Protein AF-A0A932WLH9-F1 (afdb_monomer)

Nearest PDB structures (foldseek):
  4hv6-assembly1_A  TM=6.796E-01  e=1.176E-02  Bacillus subtilis subsp. subtilis str. 168
  4aih-assembly1_B  TM=7.681E-01  e=4.978E-02  Yersinia pseudotuberculosis YPIII
  2fxa-assembly3_A  TM=7.181E-01  e=4.339E-02  Bacillus subtilis
  2qww-assembly2_C  TM=6.742E-01  e=8.625E-02  Listeria monocytogenes serotype 4b str. F2365
  5y8t-assembly2_B  TM=6.545E-01  e=1.837E-01  Bacillus spizizenii str. W23

pLDDT: mean 81.09, std 12.91, range [40.91, 92.44]

Secondary structure (DSSP, 8-state):
---------HHHHHHHHHHHHH-TTS---HHHHHHHHHTTSEEE-TTS-EEE-HHHHHHHHHHHHT-

Mean predicted aligned error: 6.1 Å

Structure (mmCIF, N/CA/C/O backbone):
data_AF-A0A932WLH9-F1
#
_entry.id   AF-A0A932WLH9-F1
#
loop_
_atom_site.group_PDB
_atom_site.id
_atom_site.type_symbol
_atom_site.label_atom_id
_atom_site.label_alt_id
_atom_site.label_comp_id
_atom_site.label_asym_id
_atom_site.label_entity_id
_atom_site.label_seq_id
_atom_site.pdbx_PDB_ins_code
_atom_site.Cartn_x
_atom_site.Cartn_y
_atom_site.Cartn_z
_atom_site.occupancy
_atom_site.B_iso_or_equiv
_atom_site.auth_seq_id
_atom_site.auth_comp_id
_atom_site.auth_asym_id
_atom_site.auth_atom_id
_atom_site.pdbx_PDB_model_num
ATOM 1 N N . MET A 1 1 ? -16.341 -17.810 3.370 1.00 40.91 1 MET A N 1
ATOM 2 C CA . MET A 1 1 ? -14.934 -17.383 3.518 1.00 40.91 1 MET A CA 1
ATOM 3 C C . MET A 1 1 ? -14.939 -16.322 4.595 1.00 40.91 1 MET A C 1
ATOM 5 O O . MET A 1 1 ? -15.760 -15.427 4.450 1.00 40.91 1 MET A O 1
ATOM 9 N N . PRO A 1 2 ? -14.185 -16.439 5.699 1.00 43.78 2 PRO A N 1
ATOM 10 C CA . PRO A 1 2 ? -14.183 -15.368 6.681 1.00 43.78 2 PRO A CA 1
ATOM 11 C C . PRO A 1 2 ? -13.613 -14.129 5.991 1.00 43.78 2 PRO A C 1
ATOM 13 O O . PRO A 1 2 ? -12.540 -14.202 5.391 1.00 43.78 2 PRO A O 1
ATOM 16 N N . ASP A 1 3 ? -14.360 -13.030 6.026 1.00 44.66 3 ASP A N 1
ATOM 17 C CA . ASP A 1 3 ? -13.891 -11.696 5.676 1.00 44.66 3 ASP A CA 1
ATOM 18 C C . ASP A 1 3 ? -12.739 -11.345 6.619 1.00 44.66 3 ASP A C 1
ATOM 20 O O . ASP A 1 3 ? -12.918 -10.746 7.678 1.00 44.66 3 ASP A O 1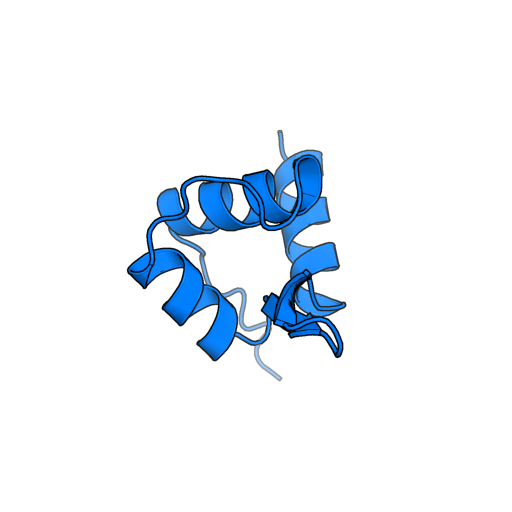
ATOM 24 N N . GLY A 1 4 ? -11.545 -11.823 6.268 1.00 42.53 4 GLY A N 1
ATOM 25 C CA . GLY A 1 4 ? -10.295 -11.581 6.964 1.00 42.53 4 GLY A CA 1
ATOM 26 C C . GLY A 1 4 ? -9.907 -10.125 6.788 1.00 42.53 4 GLY A C 1
ATOM 27 O O . GLY A 1 4 ? -8.988 -9.802 6.040 1.00 42.53 4 GLY A O 1
ATOM 28 N N . HIS A 1 5 ? -10.633 -9.236 7.459 1.00 55.91 5 HIS A N 1
ATOM 29 C CA . HIS A 1 5 ? -10.190 -7.885 7.730 1.00 55.91 5 HIS A CA 1
ATOM 30 C C . HIS A 1 5 ? -8.956 -8.002 8.616 1.00 55.91 5 HIS A C 1
ATOM 32 O O . HIS A 1 5 ? -9.041 -8.012 9.841 1.00 55.91 5 HIS A O 1
ATOM 38 N N . VAL A 1 6 ? -7.797 -8.160 7.984 1.00 64.75 6 VAL A N 1
ATOM 39 C CA . VAL A 1 6 ? -6.525 -8.030 8.673 1.00 64.75 6 VAL A CA 1
ATOM 40 C C . VAL A 1 6 ? -6.479 -6.599 9.182 1.00 64.75 6 VAL A C 1
ATOM 42 O O . VAL A 1 6 ? -6.390 -5.655 8.398 1.00 64.75 6 VAL A O 1
ATOM 45 N N . ALA A 1 7 ? -6.637 -6.448 10.495 1.00 73.44 7 ALA A N 1
ATOM 46 C CA . ALA A 1 7 ? -6.480 -5.173 11.163 1.00 73.44 7 ALA A CA 1
ATOM 47 C C . ALA A 1 7 ? -5.019 -4.753 10.990 1.00 73.44 7 ALA A C 1
ATOM 49 O O . ALA A 1 7 ? -4.119 -5.326 11.605 1.00 73.44 7 ALA A O 1
ATOM 50 N N . LEU A 1 8 ? -4.792 -3.807 10.082 1.00 82.06 8 LEU A N 1
ATOM 51 C CA . LEU A 1 8 ? -3.480 -3.216 9.885 1.00 82.06 8 LEU A CA 1
ATOM 52 C C . LEU A 1 8 ? -3.130 -2.381 11.117 1.00 82.06 8 LEU A C 1
ATOM 54 O O . LEU A 1 8 ? -3.982 -1.684 11.671 1.00 82.06 8 LEU A O 1
ATOM 58 N N . THR A 1 9 ? -1.875 -2.452 11.547 1.00 85.88 9 THR A N 1
ATOM 59 C CA . THR A 1 9 ? -1.363 -1.547 12.580 1.00 85.88 9 THR A CA 1
ATOM 60 C C . THR A 1 9 ? -1.249 -0.126 12.030 1.00 85.88 9 THR A C 1
ATOM 62 O O . THR A 1 9 ? -1.217 0.077 10.816 1.00 85.88 9 THR A O 1
ATOM 65 N N . GLU A 1 10 ? -1.131 0.868 12.910 1.00 84.06 10 GLU A N 1
ATOM 66 C CA . GLU A 1 10 ? -0.954 2.270 12.509 1.00 84.06 10 GLU A CA 1
ATOM 67 C C . GLU A 1 10 ? 0.217 2.446 11.527 1.00 84.06 10 GLU A C 1
ATOM 69 O O . GLU A 1 10 ? 0.024 2.970 10.434 1.00 84.06 10 GLU A O 1
ATOM 74 N N . SER A 1 11 ? 1.383 1.862 11.822 1.00 84.19 11 SER A N 1
ATOM 75 C CA . SER A 1 11 ? 2.557 1.916 10.937 1.00 84.19 11 SER A CA 1
ATOM 76 C C . SER A 1 11 ? 2.341 1.229 9.580 1.00 84.19 11 SER A C 1
ATOM 78 O O . SER A 1 11 ? 2.934 1.622 8.579 1.00 84.19 11 SER A O 1
ATOM 80 N N . GLN A 1 12 ? 1.492 0.198 9.511 1.00 87.31 12 GLN A N 1
ATOM 81 C CA . GLN A 1 12 ? 1.132 -0.448 8.243 1.00 87.31 12 GLN A CA 1
ATOM 82 C C . GLN A 1 12 ? 0.155 0.412 7.440 1.00 87.31 12 GLN A C 1
ATOM 84 O O . GLN A 1 12 ? 0.287 0.506 6.221 1.00 87.31 12 GLN A O 1
ATOM 89 N N . CYS A 1 13 ? -0.797 1.062 8.109 1.00 87.00 13 CYS A N 1
ATOM 90 C CA . CYS A 1 13 ? -1.696 2.032 7.492 1.00 87.00 13 CYS A CA 1
ATOM 91 C C . CYS A 1 13 ? -0.924 3.233 6.939 1.00 87.00 13 CYS A C 1
ATOM 93 O O . CYS A 1 13 ? -1.201 3.658 5.818 1.00 87.00 13 CYS A O 1
ATOM 95 N N . GLU A 1 14 ? 0.059 3.746 7.680 1.00 86.62 14 GLU A N 1
ATOM 96 C CA . GLU A 1 14 ? 0.947 4.823 7.234 1.00 86.62 14 GLU A CA 1
ATOM 97 C C . GLU A 1 14 ? 1.775 4.393 6.026 1.00 86.62 14 GLU A C 1
ATOM 99 O O . GLU A 1 14 ? 1.722 5.060 4.996 1.00 86.62 14 GLU A O 1
ATOM 104 N N . ALA A 1 15 ? 2.440 3.235 6.088 1.00 87.44 15 ALA A N 1
ATOM 105 C CA . ALA A 1 15 ? 3.218 2.709 4.967 1.00 87.44 15 ALA A CA 1
ATOM 106 C C . ALA A 1 15 ? 2.360 2.504 3.704 1.00 87.44 15 ALA A C 1
ATOM 108 O O . ALA A 1 15 ? 2.778 2.861 2.600 1.00 87.44 15 ALA A O 1
ATOM 109 N N . LEU A 1 16 ? 1.137 1.982 3.857 1.00 88.06 16 LEU A N 1
ATOM 110 C CA . LEU A 1 16 ? 0.188 1.809 2.756 1.00 88.06 16 LEU A CA 1
ATOM 111 C C . LEU A 1 16 ? -0.273 3.161 2.187 1.00 88.06 16 LEU A C 1
ATOM 113 O O . LEU A 1 16 ? -0.360 3.320 0.968 1.00 88.06 16 LEU A O 1
ATOM 117 N N . CYS A 1 17 ? -0.545 4.141 3.055 1.00 86.75 17 CYS A N 1
ATOM 118 C CA . CYS A 1 17 ? -0.937 5.490 2.650 1.0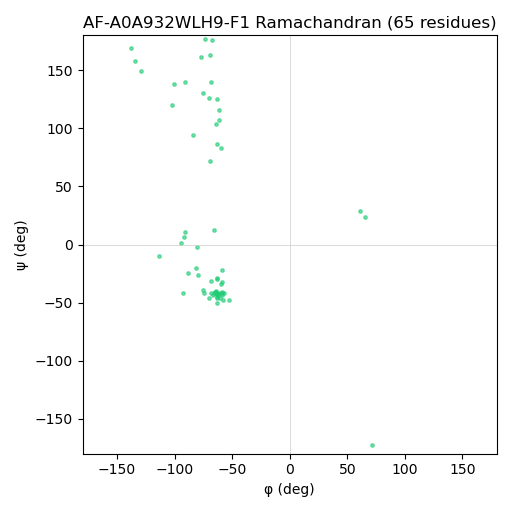0 86.75 17 CYS A CA 1
ATOM 119 C C . CYS A 1 17 ? 0.188 6.236 1.934 1.00 86.75 17 CYS A C 1
ATOM 121 O O . CYS A 1 17 ? -0.055 6.881 0.913 1.00 86.75 17 CYS A O 1
ATOM 123 N N . GLU A 1 18 ? 1.413 6.144 2.444 1.00 85.38 18 GLU A N 1
ATOM 124 C CA . GLU A 1 18 ? 2.585 6.752 1.829 1.00 85.38 18 GLU A CA 1
ATOM 125 C C . GLU A 1 18 ? 2.863 6.145 0.458 1.00 85.38 18 GLU A C 1
ATOM 127 O O . GLU A 1 18 ? 3.059 6.885 -0.506 1.00 85.38 18 GLU A O 1
ATOM 132 N N . LEU A 1 19 ? 2.798 4.816 0.337 1.00 86.31 19 LEU A N 1
ATOM 133 C CA . LEU A 1 19 ? 2.988 4.142 -0.942 1.00 86.31 19 LEU A CA 1
ATOM 134 C C . LEU A 1 19 ? 1.898 4.519 -1.953 1.00 86.31 19 LEU A C 1
ATOM 136 O O . LEU A 1 19 ? 2.204 4.757 -3.120 1.00 86.31 19 LEU A O 1
ATOM 140 N N . GLY A 1 20 ? 0.641 4.611 -1.508 1.00 83.06 20 GLY A N 1
ATOM 141 C CA . GLY A 1 20 ? -0.485 5.014 -2.352 1.00 83.06 20 GLY A CA 1
ATOM 142 C C . GLY A 1 20 ? -0.447 6.478 -2.798 1.00 83.06 20 GLY A C 1
ATOM 143 O O . GLY A 1 20 ? -0.907 6.785 -3.894 1.00 83.06 20 GLY A O 1
ATOM 144 N N . SER A 1 21 ? 0.119 7.369 -1.979 1.00 81.75 21 SER A N 1
ATOM 145 C CA . SER A 1 21 ? 0.157 8.817 -2.235 1.00 81.75 21 SER A CA 1
ATOM 146 C C . SER A 1 21 ? 1.429 9.278 -2.962 1.00 81.75 21 SER A C 1
ATOM 148 O O . SER A 1 21 ? 1.367 10.104 -3.870 1.00 81.75 21 SER A O 1
ATOM 150 N N . ARG A 1 22 ? 2.597 8.744 -2.582 1.00 75.06 22 ARG A N 1
ATOM 151 C CA . ARG A 1 22 ? 3.924 9.185 -3.056 1.00 75.06 22 ARG A CA 1
ATOM 152 C C . ARG A 1 22 ? 4.669 8.144 -3.897 1.00 75.06 22 ARG A C 1
ATOM 154 O O . ARG A 1 22 ? 5.690 8.476 -4.498 1.00 75.06 22 ARG A O 1
ATOM 161 N N . GLY A 1 23 ? 4.184 6.903 -3.959 1.00 72.31 23 GLY A N 1
ATOM 162 C CA . GLY A 1 23 ? 4.902 5.788 -4.583 1.00 72.31 23 GLY A CA 1
ATOM 163 C C . GLY A 1 23 ? 6.119 5.329 -3.770 1.00 72.31 23 GLY A C 1
ATOM 164 O O . GLY A 1 23 ? 6.342 5.785 -2.653 1.00 72.31 23 GLY A O 1
ATOM 165 N N . ALA A 1 24 ? 6.930 4.426 -4.333 1.00 67.75 24 ALA A N 1
ATOM 166 C CA . ALA A 1 24 ? 8.038 3.722 -3.660 1.00 67.75 24 ALA A CA 1
ATOM 167 C C . ALA A 1 24 ? 9.241 4.588 -3.204 1.00 67.75 24 ALA A C 1
ATOM 169 O O . ALA A 1 24 ? 10.293 4.041 -2.885 1.00 67.75 24 ALA A O 1
ATOM 170 N N . GLY A 1 25 ? 9.125 5.919 -3.202 1.00 65.31 25 GLY A N 1
ATOM 171 C CA . GLY A 1 25 ? 10.202 6.847 -2.830 1.00 65.31 25 GLY A CA 1
ATOM 172 C C . GLY A 1 25 ? 10.193 7.309 -1.367 1.00 65.31 25 GLY A C 1
ATOM 173 O O . GLY A 1 25 ? 11.013 8.148 -1.005 1.00 65.31 25 GLY A O 1
ATOM 174 N N . GLY A 1 26 ? 9.254 6.826 -0.547 1.00 67.12 26 GLY A N 1
ATOM 175 C CA . GLY A 1 26 ? 9.157 7.156 0.879 1.00 67.12 26 GLY A CA 1
ATOM 176 C C . GLY A 1 26 ? 10.175 6.411 1.746 1.00 67.12 26 GLY A C 1
ATOM 177 O O . GLY A 1 26 ? 10.732 5.388 1.345 1.00 67.12 26 GLY A O 1
ATOM 178 N N . ASN A 1 27 ? 10.418 6.921 2.956 1.00 70.31 27 ASN A N 1
ATOM 179 C CA . ASN A 1 27 ? 11.171 6.184 3.966 1.00 70.31 27 ASN A CA 1
ATOM 180 C C . ASN A 1 27 ? 10.207 5.245 4.694 1.00 70.31 27 ASN A C 1
ATOM 182 O O . ASN A 1 27 ? 9.524 5.656 5.626 1.00 70.31 27 ASN A O 1
ATOM 186 N N . PHE A 1 28 ? 10.126 4.002 4.233 1.00 74.88 28 PHE A N 1
ATOM 187 C CA . PHE A 1 28 ? 9.193 3.036 4.792 1.00 74.88 28 PHE A CA 1
ATOM 188 C C . PHE A 1 28 ? 9.824 2.228 5.918 1.00 74.88 28 PHE A C 1
ATOM 190 O O . PHE A 1 28 ? 10.951 1.740 5.797 1.00 74.88 28 PHE A O 1
A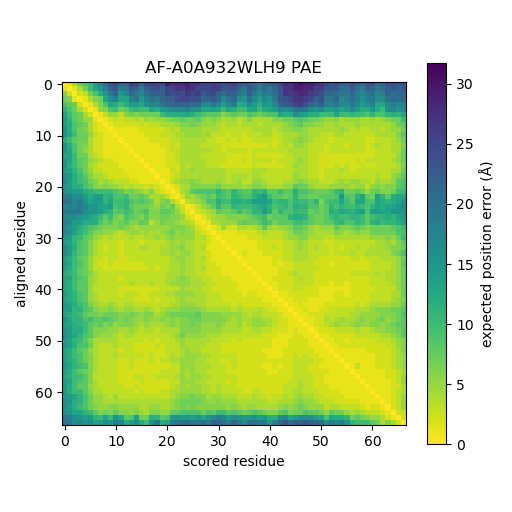TOM 197 N N . ASP A 1 29 ? 9.048 1.982 6.970 1.00 82.12 29 ASP A N 1
ATOM 198 C CA . ASP A 1 29 ? 9.390 0.940 7.928 1.00 82.12 29 ASP A CA 1
ATOM 199 C C . ASP A 1 29 ? 9.422 -0.423 7.206 1.00 82.12 29 ASP A C 1
ATOM 201 O O . ASP A 1 29 ? 8.412 -0.913 6.687 1.00 82.12 29 ASP A O 1
ATOM 205 N N . GLN A 1 30 ? 10.607 -1.038 7.148 1.00 81.81 30 GLN A N 1
ATOM 206 C CA . GLN A 1 30 ? 10.819 -2.296 6.425 1.00 81.81 30 GLN A CA 1
ATOM 207 C C . GLN A 1 30 ? 10.006 -3.460 7.006 1.00 81.81 30 GLN A C 1
ATOM 209 O O . GLN A 1 30 ? 9.623 -4.363 6.261 1.00 81.81 30 GLN A O 1
ATOM 214 N N . ARG A 1 31 ? 9.708 -3.454 8.313 1.00 85.19 31 ARG A N 1
ATOM 215 C CA . ARG A 1 31 ? 8.881 -4.495 8.943 1.00 85.19 31 ARG A CA 1
ATOM 216 C C . ARG A 1 31 ? 7.417 -4.316 8.569 1.00 85.19 31 ARG A C 1
ATOM 218 O O . ARG A 1 31 ? 6.751 -5.304 8.259 1.00 85.19 31 ARG A O 1
ATOM 225 N N . 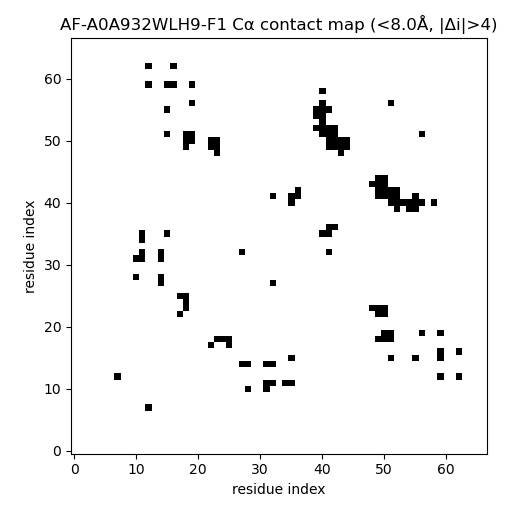ALA A 1 32 ? 6.928 -3.077 8.554 1.00 85.44 32 ALA A N 1
ATOM 226 C CA . ALA A 1 32 ? 5.578 -2.773 8.088 1.00 85.44 32 ALA A CA 1
ATOM 227 C C . ALA A 1 32 ? 5.405 -3.184 6.617 1.00 85.44 32 ALA A C 1
ATOM 229 O O . ALA A 1 32 ? 4.449 -3.888 6.289 1.00 85.44 32 ALA A O 1
ATOM 230 N N . MET A 1 33 ? 6.373 -2.850 5.758 1.00 86.44 33 MET A N 1
ATOM 231 C CA . MET A 1 33 ? 6.359 -3.242 4.345 1.00 86.44 33 MET A CA 1
ATOM 232 C C . MET A 1 33 ? 6.448 -4.750 4.130 1.00 86.44 33 MET A C 1
ATOM 234 O O . MET A 1 33 ? 5.695 -5.2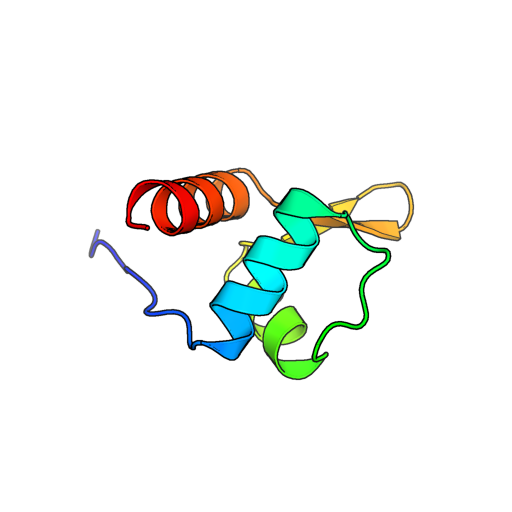90 3.322 1.00 86.44 33 MET A O 1
ATOM 238 N N . GLY A 1 34 ? 7.303 -5.445 4.884 1.00 88.50 34 GLY A N 1
ATOM 239 C CA . GLY A 1 34 ? 7.374 -6.905 4.845 1.00 88.50 34 GLY A CA 1
ATOM 240 C C . GLY A 1 34 ? 6.026 -7.546 5.171 1.00 88.50 34 GLY A C 1
ATOM 241 O O . GLY A 1 34 ? 5.580 -8.444 4.461 1.00 88.50 34 GLY A O 1
ATOM 242 N N . LYS A 1 35 ? 5.309 -7.023 6.175 1.00 89.12 35 LYS A N 1
ATOM 243 C CA . LYS A 1 35 ? 3.977 -7.534 6.513 1.00 89.12 35 LYS A CA 1
ATOM 244 C C . LYS A 1 35 ? 2.939 -7.227 5.436 1.00 89.12 35 LYS A C 1
ATOM 246 O O . LYS A 1 35 ? 2.155 -8.104 5.095 1.00 89.12 35 LYS A O 1
ATOM 251 N N . LEU A 1 36 ? 2.941 -6.022 4.865 1.00 89.69 36 LEU A N 1
ATOM 252 C CA . LEU A 1 36 ? 2.049 -5.683 3.750 1.00 89.69 36 LEU A CA 1
ATOM 253 C C . LEU A 1 36 ? 2.285 -6.594 2.533 1.00 89.69 36 LEU A C 1
ATOM 255 O O . LEU A 1 36 ? 1.330 -6.935 1.833 1.00 89.69 36 LEU A O 1
ATOM 259 N N . PHE A 1 37 ? 3.535 -7.007 2.302 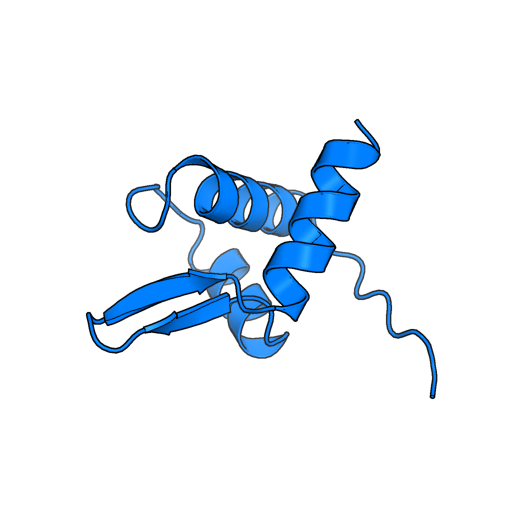1.00 90.12 37 PHE A N 1
ATOM 260 C CA . PHE A 1 37 ? 3.901 -7.941 1.239 1.00 90.12 37 PHE A CA 1
ATOM 261 C C . PHE A 1 37 ? 3.385 -9.357 1.532 1.00 90.12 37 PHE A C 1
ATOM 263 O O . PHE A 1 37 ? 2.742 -9.962 0.680 1.00 90.12 37 PHE A O 1
ATOM 270 N N . GLU A 1 38 ? 3.565 -9.859 2.760 1.00 90.31 38 GLU A N 1
ATOM 271 C CA . GLU A 1 38 ? 2.994 -11.145 3.201 1.00 90.31 38 GLU A CA 1
ATOM 272 C C . GLU A 1 38 ? 1.462 -11.185 3.098 1.00 90.31 38 GLU A C 1
ATOM 274 O O . GLU A 1 38 ? 0.876 -12.233 2.837 1.00 90.31 38 GLU A O 1
ATOM 279 N N . LEU A 1 39 ? 0.807 -10.038 3.293 1.00 88.88 39 LEU A N 1
ATOM 280 C CA . LEU A 1 39 ? -0.642 -9.882 3.168 1.00 88.88 39 LEU A CA 1
ATOM 281 C C . LEU A 1 39 ? -1.118 -9.727 1.715 1.00 88.88 39 LEU A C 1
ATOM 283 O O . LEU A 1 39 ? -2.320 -9.605 1.480 1.00 88.88 39 LEU A O 1
ATOM 287 N N . GLY A 1 40 ? -0.204 -9.697 0.741 1.00 91.12 40 GLY A N 1
ATOM 288 C CA . GLY A 1 40 ? -0.531 -9.497 -0.671 1.00 91.12 40 GLY A CA 1
ATOM 289 C C . GLY A 1 40 ? -1.125 -8.118 -0.971 1.00 91.12 40 GLY A C 1
ATOM 290 O O . GLY A 1 40 ? -1.864 -7.961 -1.944 1.00 91.12 40 GLY A O 1
ATOM 291 N N . LEU A 1 41 ? -0.851 -7.117 -0.129 1.00 91.25 41 LEU A N 1
ATOM 292 C CA . LEU A 1 41 ? -1.304 -5.734 -0.321 1.00 91.25 41 LEU A CA 1
ATOM 293 C C . LEU A 1 41 ? -0.306 -4.919 -1.151 1.00 91.25 41 LEU A C 1
ATOM 295 O O . LEU A 1 41 ? -0.684 -3.950 -1.808 1.00 91.25 41 LEU A O 1
ATOM 299 N N . VAL A 1 42 ? 0.960 -5.326 -1.160 1.00 91.44 42 VAL A N 1
ATOM 300 C CA . VAL A 1 42 ? 2.007 -4.728 -1.991 1.00 91.44 42 VAL A CA 1
ATOM 301 C C . VAL A 1 42 ? 2.750 -5.808 -2.760 1.00 91.44 42 VAL A C 1
ATOM 303 O O . VAL A 1 42 ? 2.885 -6.935 -2.290 1.00 91.44 42 VAL A O 1
ATOM 306 N N . GLU A 1 43 ? 3.239 -5.453 -3.937 1.00 92.38 43 GLU A N 1
ATOM 307 C CA . GLU A 1 43 ? 4.057 -6.312 -4.787 1.00 92.38 43 GLU A CA 1
ATOM 308 C C . GLU A 1 43 ? 5.223 -5.521 -5.383 1.00 92.38 43 GLU A C 1
ATOM 310 O O . GLU A 1 43 ? 5.281 -4.294 -5.282 1.00 92.38 43 GLU A O 1
ATOM 315 N N . VAL A 1 44 ? 6.169 -6.229 -5.993 1.00 90.31 44 VAL A N 1
ATOM 316 C CA . VAL A 1 44 ? 7.274 -5.617 -6.732 1.00 90.31 44 VAL A CA 1
ATOM 317 C C . VAL A 1 44 ? 6.957 -5.714 -8.220 1.00 90.31 44 VAL A C 1
ATOM 319 O O . VAL A 1 44 ? 6.793 -6.814 -8.742 1.00 90.31 44 VAL A O 1
ATOM 322 N N . ASP A 1 45 ? 6.871 -4.572 -8.899 1.00 88.00 45 ASP A N 1
ATOM 323 C CA . ASP A 1 45 ? 6.611 -4.524 -10.338 1.00 88.00 45 ASP A CA 1
ATOM 324 C C . ASP A 1 45 ? 7.841 -4.949 -11.171 1.00 88.00 45 ASP A C 1
ATOM 326 O O . ASP A 1 45 ? 8.944 -5.172 -10.660 1.00 88.00 45 ASP A O 1
ATOM 330 N N . ALA A 1 46 ? 7.680 -5.002 -12.496 1.00 90.19 46 ALA A N 1
ATOM 331 C CA . ALA A 1 46 ? 8.766 -5.334 -13.423 1.00 90.19 46 ALA A CA 1
ATOM 332 C C . ALA A 1 46 ? 9.976 -4.374 -13.344 1.00 90.19 46 ALA A C 1
ATOM 334 O O . ALA A 1 46 ? 11.088 -4.751 -13.715 1.00 90.19 46 ALA A O 1
ATOM 335 N N . ASN A 1 47 ? 9.788 -3.154 -12.831 1.00 88.25 47 ASN A N 1
ATOM 336 C CA . ASN A 1 47 ? 10.832 -2.146 -12.641 1.00 88.25 47 ASN A CA 1
ATOM 337 C C . ASN A 1 47 ? 11.490 -2.220 -11.256 1.00 88.25 47 ASN A C 1
ATOM 339 O O . ASN A 1 47 ? 12.239 -1.312 -10.887 1.00 88.25 47 ASN A O 1
ATOM 343 N N . ARG A 1 48 ? 11.221 -3.280 -10.482 1.00 85.12 48 ARG A N 1
ATOM 344 C CA . ARG A 1 48 ? 11.688 -3.455 -9.100 1.00 85.12 48 ARG A CA 1
ATOM 345 C C . ARG A 1 48 ? 11.180 -2.368 -8.149 1.00 85.12 48 ARG A C 1
ATOM 347 O O . ARG A 1 48 ? 11.849 -2.041 -7.169 1.00 85.12 48 ARG A O 1
ATOM 354 N N . ARG A 1 49 ? 10.010 -1.793 -8.430 1.00 84.75 49 ARG A N 1
ATOM 355 C CA . ARG A 1 49 ? 9.360 -0.797 -7.575 1.00 84.75 49 ARG A CA 1
ATOM 356 C C . ARG A 1 49 ? 8.268 -1.458 -6.760 1.00 84.75 49 ARG A C 1
ATOM 358 O O . ARG A 1 49 ? 7.493 -2.255 -7.280 1.00 84.75 49 ARG A O 1
ATOM 365 N N . LEU A 1 50 ? 8.192 -1.087 -5.489 1.00 86.00 50 LEU A N 1
ATOM 366 C CA . LEU A 1 50 ? 7.089 -1.502 -4.639 1.00 86.00 50 LEU A CA 1
ATOM 367 C C . LEU A 1 50 ? 5.811 -0.780 -5.093 1.00 86.00 50 LEU A C 1
ATOM 369 O O . LEU A 1 50 ? 5.794 0.447 -5.204 1.00 86.00 50 LEU A O 1
ATOM 373 N N . VAL A 1 51 ? 4.750 -1.524 -5.373 1.00 89.31 51 VAL A N 1
ATOM 374 C CA . VAL A 1 51 ? 3.464 -0.989 -5.832 1.00 89.31 51 VAL A CA 1
ATOM 375 C C . VAL A 1 51 ? 2.315 -1.639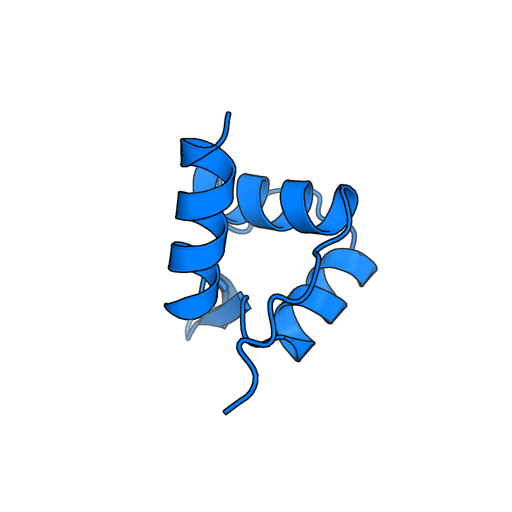 -5.071 1.00 89.31 51 VAL A C 1
ATOM 377 O O . VAL A 1 51 ? 2.451 -2.728 -4.519 1.00 89.31 51 VAL A O 1
ATOM 380 N N . LEU A 1 52 ? 1.167 -0.962 -5.029 1.00 90.69 52 LEU A N 1
ATOM 381 C CA . LEU A 1 52 ? -0.050 -1.520 -4.445 1.00 90.69 52 LEU A CA 1
ATOM 382 C C . LEU A 1 52 ? -0.679 -2.549 -5.391 1.00 90.69 52 LEU A C 1
ATOM 384 O O . LEU A 1 52 ? -0.980 -2.240 -6.552 1.00 90.69 52 LEU A O 1
ATOM 388 N N . THR A 1 53 ? -0.996 -3.725 -4.854 1.00 92.44 53 THR A N 1
ATOM 389 C CA . THR A 1 53 ? -1.846 -4.701 -5.548 1.00 92.44 53 THR A CA 1
ATOM 390 C C . THR A 1 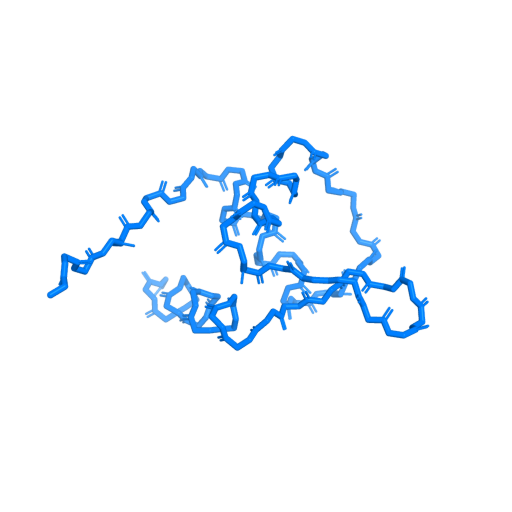53 ? -3.277 -4.163 -5.668 1.00 92.44 53 THR A C 1
ATOM 392 O O . THR A 1 53 ? -3.617 -3.092 -5.147 1.00 92.44 53 THR A O 1
ATOM 395 N N . GLU A 1 54 ? -4.170 -4.886 -6.345 1.00 91.94 54 GLU A N 1
ATOM 396 C CA . GLU A 1 54 ? -5.595 -4.526 -6.334 1.00 91.94 54 GLU A CA 1
ATOM 397 C C . GLU A 1 54 ? -6.168 -4.530 -4.903 1.00 91.94 54 GLU A C 1
ATOM 399 O O . GLU A 1 54 ? -6.852 -3.587 -4.497 1.00 91.94 54 GLU A O 1
ATOM 404 N N . SER A 1 55 ? -5.818 -5.541 -4.104 1.00 90.00 55 SER A N 1
ATOM 405 C CA . SER A 1 55 ? -6.206 -5.640 -2.694 1.00 90.00 55 SER A CA 1
ATOM 406 C C . SER A 1 55 ? -5.635 -4.490 -1.862 1.00 90.00 55 SER A C 1
ATOM 408 O O . SER A 1 55 ? -6.365 -3.876 -1.082 1.00 90.00 55 SER A O 1
ATOM 410 N N . GLY A 1 56 ? -4.364 -4.135 -2.078 1.00 90.94 56 GLY A N 1
ATOM 411 C CA . GLY A 1 56 ? -3.727 -2.977 -1.448 1.00 90.94 56 GLY A CA 1
ATOM 412 C C . GLY A 1 56 ? -4.409 -1.660 -1.786 1.00 90.94 56 GLY A C 1
ATOM 413 O O . GLY A 1 56 ? -4.638 -0.842 -0.900 1.00 90.94 56 GLY A O 1
ATOM 414 N N . ARG A 1 57 ? -4.812 -1.471 -3.049 1.00 90.12 57 ARG A N 1
ATOM 415 C CA . ARG A 1 57 ? -5.570 -0.288 -3.484 1.00 90.12 57 ARG A CA 1
ATOM 416 C C . ARG A 1 57 ? -6.935 -0.196 -2.817 1.00 90.12 57 ARG A C 1
ATOM 418 O O . ARG A 1 57 ? -7.300 0.884 -2.361 1.00 90.12 57 ARG A O 1
ATOM 425 N N . ARG A 1 58 ? -7.670 -1.306 -2.699 1.00 89.94 58 ARG A N 1
ATOM 426 C CA . ARG A 1 58 ? -8.949 -1.329 -1.965 1.00 89.94 58 ARG A CA 1
ATOM 427 C C . ARG A 1 58 ? -8.753 -1.008 -0.482 1.00 89.94 58 ARG A C 1
ATOM 429 O O . ARG A 1 58 ? -9.543 -0.258 0.086 1.00 89.94 58 ARG A O 1
ATOM 436 N N . ALA A 1 59 ? -7.705 -1.550 0.142 1.00 87.94 59 ALA A N 1
ATOM 437 C CA . ALA A 1 59 ? -7.363 -1.248 1.531 1.00 87.94 59 ALA A CA 1
ATOM 438 C C . ALA A 1 59 ? -7.003 0.237 1.712 1.00 87.94 59 ALA A C 1
ATOM 440 O O . ALA A 1 59 ? -7.560 0.894 2.587 1.00 87.94 59 ALA A O 1
ATOM 441 N N . TYR A 1 60 ? -6.172 0.791 0.828 1.00 88.44 60 TYR A N 1
ATOM 442 C CA . TYR A 1 60 ? -5.831 2.212 0.806 1.00 88.44 60 TYR A CA 1
ATOM 443 C C . TYR A 1 60 ? -7.072 3.104 0.653 1.00 88.44 60 TYR A C 1
ATOM 445 O O . TYR A 1 60 ? -7.263 4.025 1.440 1.00 88.44 60 TYR A O 1
ATOM 453 N N . GLN A 1 61 ? -7.962 2.792 -0.296 1.00 88.25 61 GLN A N 1
A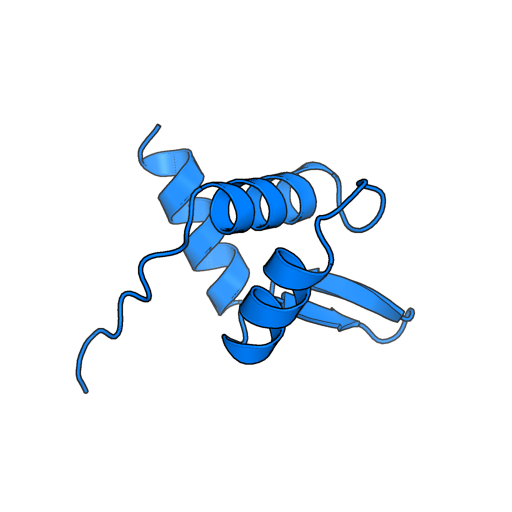TOM 454 C CA . GLN A 1 61 ? -9.209 3.536 -0.505 1.00 88.25 61 GLN A CA 1
ATOM 455 C C . GLN A 1 61 ? -10.106 3.542 0.737 1.00 88.25 61 GLN A C 1
ATOM 457 O O . GLN A 1 61 ? -10.669 4.577 1.078 1.00 88.25 61 GLN A O 1
ATOM 462 N N . ARG A 1 62 ? -10.216 2.411 1.443 1.00 86.25 62 ARG A N 1
ATOM 463 C CA . ARG A 1 62 ? -10.973 2.333 2.702 1.00 86.25 62 ARG A CA 1
ATOM 464 C C . ARG A 1 62 ? -10.356 3.204 3.797 1.00 86.25 62 ARG A C 1
ATOM 466 O O . ARG A 1 62 ? -11.100 3.860 4.517 1.00 86.25 62 ARG A O 1
ATOM 473 N N . LEU A 1 63 ? -9.025 3.238 3.900 1.00 83.50 63 LEU A N 1
ATOM 474 C CA . LEU A 1 63 ? -8.324 4.066 4.888 1.00 83.50 63 LEU A CA 1
ATOM 475 C C . LEU A 1 63 ? -8.526 5.564 4.645 1.00 83.50 63 LEU A C 1
ATOM 477 O O . LEU A 1 63 ? -8.717 6.307 5.601 1.00 83.50 63 LEU A O 1
ATOM 481 N N . ILE A 1 64 ? -8.496 6.012 3.387 1.00 82.88 64 ILE A N 1
ATOM 482 C CA . ILE A 1 64 ? -8.690 7.435 3.062 1.00 82.88 64 ILE A CA 1
ATOM 483 C C . ILE A 1 64 ? -10.165 7.854 3.064 1.00 82.88 64 ILE A C 1
ATOM 485 O O . ILE A 1 64 ? -10.449 9.019 3.302 1.00 82.88 64 ILE A O 1
ATOM 489 N N . ALA A 1 65 ? -11.098 6.929 2.808 1.00 79.81 65 ALA A N 1
ATOM 490 C CA . ALA A 1 65 ? -12.536 7.207 2.826 1.00 79.81 65 ALA A CA 1
ATOM 491 C C . ALA A 1 65 ? -13.143 7.200 4.240 1.00 79.81 65 ALA A C 1
ATOM 493 O O . ALA A 1 65 ? -14.227 7.739 4.429 1.00 79.81 65 ALA A O 1
ATOM 494 N N . GLY A 1 66 ? -12.476 6.566 5.211 1.00 66.25 66 GLY A N 1
ATOM 495 C CA . GLY A 1 66 ? -12.868 6.565 6.627 1.00 66.25 66 GLY A CA 1
ATOM 496 C C . GLY A 1 66 ? -12.233 7.681 7.468 1.00 66.25 66 GLY A C 1
ATOM 497 O O . GLY A 1 66 ? -12.362 7.640 8.691 1.00 66.25 66 GLY A O 1
ATOM 498 N N . LYS A 1 67 ? -11.510 8.612 6.834 1.00 53.00 67 LYS A N 1
ATOM 499 C CA . LYS A 1 67 ? -10.971 9.835 7.450 1.00 53.00 67 LYS A CA 1
ATOM 500 C C . LYS A 1 67 ? -11.931 11.023 7.324 1.00 53.00 67 LYS A C 1
ATOM 502 O O . LYS A 1 67 ? -13.051 10.834 6.804 1.00 53.00 67 LYS A O 1
#

Radius of gyration: 11.3 Å; Cα contacts (8 Å, |Δi|>4): 67; chains: 1; bounding box: 27×27×26 Å

Foldseek 3Di:
DPPPPPPQDPLLLVQLLCCVPPNQPDPHDVVSVVVCVVVQQWDQDPVRTIHGDPNSVVVNCVSVVVD

Solvent-accessible surface area (backbone atoms only — not comparable to full-atom values): 4022 Å² total; per-residue (Å²): 129,82,84,76,75,74,81,69,50,72,65,36,49,47,48,47,45,46,39,75,74,67,34,71,80,64,93,62,59,66,67,39,50,51,48,36,38,77,68,53,26,35,46,68,47,98,84,73,39,59,40,68,30,74,62,21,46,53,52,41,51,52,59,65,68,74,103

Sequence (67 aa):
MPDGHVALTESQCEALCELGSRGAGGNFDQRAMGKLFELGLVEVDANRRLVLTESGRRAYQRLIAGK